Protein AF-A0A7C9RK06-F1 (afdb_monomer)

Nearest PDB structures (foldseek):
  8ed4-assembly2_L  TM=9.521E-01  e=1.286E-02  Pseudorhizobium banfieldiae
  1jdl-assembly1_A  TM=9.698E-01  e=5.158E-02  Rhodospirillum centenum

Mean predicted aligned error: 8.36 Å

Solvent-accessible surface area (backbone atoms only — not comparable to full-atom values): 3729 Å² total; per-residue (Å²): 111,68,70,60,54,52,53,52,52,52,54,57,58,56,66,69,66,71,69,80,87,68,92,72,64,62,70,62,48,58,61,54,42,66,78,45,54,86,36,34,31,67,62,98,83,46,51,69,62,89,32,59,48,62,64,88,83,124

pLDDT: mean 87.16, std 11.34, range [63.44, 98.5]

Structure (mmCIF, N/CA/C/O backbone):
data_AF-A0A7C9RK06-F1
#
_entry.id   AF-A0A7C9RK06-F1
#
loop_
_atom_site.group_PDB
_atom_site.id
_atom_site.type_symbol
_atom_site.label_atom_id
_atom_site.label_alt_id
_atom_site.label_comp_id
_atom_site.label_asym_id
_atom_site.label_entity_id
_atom_site.label_seq_id
_atom_site.pdbx_PDB_ins_code
_atom_site.Cartn_x
_atom_site.Cartn_y
_atom_site.Cartn_z
_atom_site.occupancy
_atom_site.B_iso_or_equiv
_atom_site.auth_seq_id
_atom_site.auth_comp_id
_atom_site.auth_asym_id
_atom_site.auth_atom_id
_atom_site.pdbx_PDB_model_num
ATOM 1 N N . MET A 1 1 ? 31.942 34.096 -14.723 1.00 63.44 1 MET A N 1
ATOM 2 C CA . MET A 1 1 ? 31.630 33.118 -15.793 1.00 63.44 1 MET A CA 1
ATOM 3 C C . MET A 1 1 ? 31.804 31.682 -15.300 1.00 63.44 1 MET A C 1
ATOM 5 O O . MET A 1 1 ? 30.823 30.957 -15.314 1.00 63.44 1 MET A O 1
ATOM 9 N N . ILE A 1 2 ? 32.959 31.320 -14.729 1.00 69.62 2 ILE A N 1
ATOM 10 C CA . ILE A 1 2 ? 33.265 29.973 -14.192 1.00 69.62 2 ILE A CA 1
ATOM 11 C C . ILE A 1 2 ? 32.222 29.449 -13.182 1.00 69.62 2 ILE A C 1
ATOM 13 O O . ILE A 1 2 ? 31.763 28.319 -13.305 1.00 69.62 2 ILE A O 1
ATOM 17 N N . ALA A 1 3 ? 31.773 30.280 -12.235 1.00 71.00 3 ALA A N 1
ATOM 18 C CA . ALA A 1 3 ? 30.784 29.870 -11.228 1.00 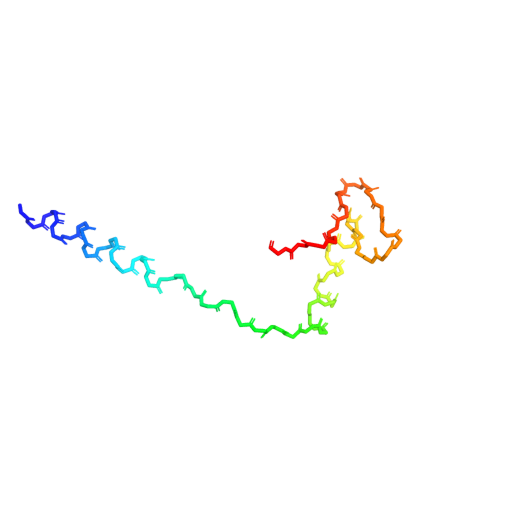71.00 3 ALA A CA 1
ATOM 19 C C . ALA A 1 3 ? 29.403 29.504 -11.818 1.00 71.00 3 ALA A C 1
ATOM 21 O O . ALA A 1 3 ? 28.726 28.617 -11.308 1.00 71.00 3 ALA A O 1
ATOM 22 N N . ARG A 1 4 ? 28.995 30.150 -12.922 1.00 72.00 4 ARG A N 1
ATOM 23 C CA . ARG A 1 4 ? 27.734 29.846 -13.627 1.00 72.00 4 ARG A CA 1
ATOM 24 C C . ARG A 1 4 ? 27.837 28.534 -14.404 1.00 72.00 4 ARG A C 1
ATOM 26 O O . ARG A 1 4 ? 26.892 27.754 -14.410 1.00 72.00 4 ARG A O 1
ATOM 33 N N . SER A 1 5 ? 28.997 28.281 -15.007 1.00 74.38 5 SER A N 1
ATOM 34 C CA . SER A 1 5 ? 29.296 27.033 -15.711 1.00 74.38 5 SER A CA 1
ATOM 35 C C . SER A 1 5 ? 29.356 25.833 -14.758 1.00 74.38 5 SER A C 1
ATOM 37 O O . SER A 1 5 ? 28.831 24.775 -15.091 1.00 74.38 5 SER A O 1
ATOM 39 N N . LEU A 1 6 ? 29.915 26.002 -13.551 1.00 79.19 6 LEU A N 1
ATOM 40 C CA . LEU A 1 6 ? 29.910 24.958 -12.516 1.00 79.19 6 LEU A CA 1
ATOM 41 C C . LEU A 1 6 ? 28.495 24.632 -12.019 1.00 79.19 6 LEU A C 1
ATOM 43 O O . LEU A 1 6 ? 28.149 23.462 -11.881 1.00 79.19 6 LEU A O 1
ATOM 47 N N . ALA A 1 7 ? 27.670 25.653 -11.774 1.00 80.50 7 ALA A N 1
ATOM 48 C CA . ALA A 1 7 ? 26.296 25.457 -11.317 1.00 80.50 7 ALA A CA 1
ATOM 49 C C . ALA A 1 7 ? 25.441 24.713 -12.359 1.00 80.50 7 ALA A C 1
ATOM 51 O O . ALA A 1 7 ? 24.680 23.814 -12.007 1.00 80.50 7 ALA A O 1
ATOM 52 N N . ALA A 1 8 ? 25.609 25.038 -13.645 1.00 81.06 8 ALA A N 1
ATOM 53 C CA . ALA A 1 8 ? 24.929 24.341 -14.735 1.00 81.06 8 ALA A CA 1
ATOM 54 C C . ALA A 1 8 ? 25.382 22.876 -14.866 1.00 81.06 8 ALA A C 1
ATOM 56 O O . ALA A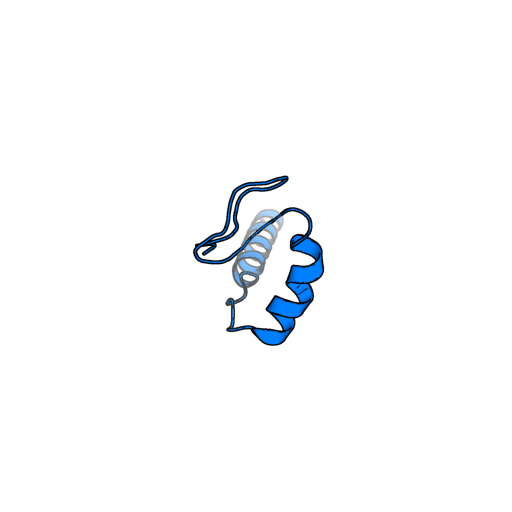 1 8 ? 24.546 21.993 -15.045 1.00 81.06 8 ALA A O 1
ATOM 57 N N . ALA A 1 9 ? 26.683 22.601 -14.722 1.00 82.31 9 ALA A N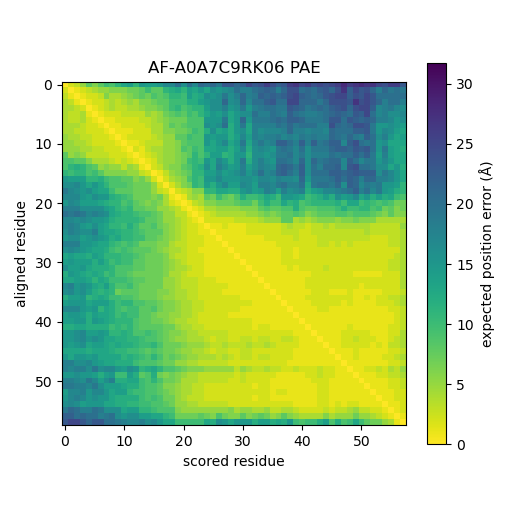 1
ATOM 58 C CA . ALA A 1 9 ? 27.214 21.238 -14.755 1.00 82.31 9 ALA A CA 1
ATOM 59 C C . ALA A 1 9 ? 26.697 20.380 -13.586 1.00 82.31 9 ALA A C 1
ATOM 61 O O . ALA A 1 9 ? 26.347 19.217 -13.780 1.00 82.31 9 ALA A O 1
ATOM 62 N N . LEU A 1 10 ? 26.590 20.959 -12.386 1.00 82.62 10 LEU A N 1
ATOM 63 C CA . LEU A 1 10 ? 26.071 20.263 -11.208 1.00 82.62 10 LEU A CA 1
ATOM 64 C C . LEU A 1 10 ? 24.571 19.952 -11.331 1.00 82.62 10 LEU A C 1
ATOM 66 O O . LEU A 1 10 ? 24.140 18.855 -10.983 1.00 82.62 10 LEU A O 1
ATOM 70 N N . ALA A 1 11 ? 23.785 20.884 -11.876 1.00 79.56 11 ALA A N 1
ATOM 71 C CA . ALA A 1 11 ? 22.363 20.667 -12.137 1.00 79.56 11 ALA A CA 1
ATOM 72 C C . ALA A 1 11 ? 22.127 19.549 -13.169 1.00 79.56 11 ALA A C 1
ATOM 74 O O . ALA A 1 11 ? 21.228 18.727 -12.999 1.00 79.56 11 ALA A O 1
ATOM 75 N N . LEU A 1 12 ? 22.962 19.478 -14.211 1.00 77.06 12 LEU A N 1
ATOM 76 C CA . LEU A 1 12 ? 22.868 18.438 -15.237 1.00 77.06 12 LEU A CA 1
ATOM 77 C C . LEU A 1 12 ? 23.270 17.054 -14.702 1.00 77.06 12 LEU A C 1
ATOM 79 O O . LEU A 1 12 ? 22.629 16.060 -15.029 1.00 77.06 12 LEU A O 1
ATOM 83 N N . ALA A 1 13 ? 24.286 16.992 -13.836 1.00 78.44 13 ALA A N 1
ATOM 84 C CA . ALA A 1 13 ? 24.686 15.757 -13.164 1.00 78.44 13 ALA A CA 1
ATOM 85 C C . ALA A 1 13 ? 23.601 15.236 -12.201 1.00 78.44 13 ALA A C 1
ATOM 87 O O . ALA A 1 13 ? 23.370 14.031 -12.125 1.00 78.44 13 ALA A O 1
ATOM 88 N N . ALA A 1 14 ? 22.896 16.133 -11.504 1.00 74.88 14 ALA A N 1
ATOM 89 C CA . ALA A 1 14 ? 21.805 15.764 -10.602 1.00 74.88 14 ALA A CA 1
ATOM 90 C C . ALA A 1 14 ? 20.580 15.189 -11.340 1.00 74.88 14 ALA A C 1
ATOM 92 O O . ALA A 1 14 ? 19.912 14.300 -10.817 1.00 74.88 14 ALA A O 1
ATOM 93 N N . ALA A 1 15 ? 20.307 15.636 -12.570 1.00 70.88 15 ALA A N 1
ATOM 94 C CA . ALA A 1 15 ? 19.192 15.129 -13.375 1.00 70.88 15 ALA A CA 1
ATOM 95 C C . ALA A 1 15 ? 19.367 13.657 -13.807 1.00 70.88 15 ALA A C 1
ATOM 97 O O . ALA A 1 15 ? 18.379 12.964 -14.033 1.00 70.88 15 ALA A O 1
ATOM 98 N N . GLY A 1 16 ? 20.607 13.158 -13.880 1.00 66.69 16 GLY A N 1
ATOM 99 C CA . GLY A 1 16 ? 20.906 11.754 -14.191 1.00 66.69 16 GLY A CA 1
ATOM 100 C C . GLY A 1 16 ? 20.755 10.788 -13.009 1.00 66.69 16 GLY A C 1
ATOM 101 O O . GLY A 1 16 ? 20.857 9.580 -13.199 1.00 66.69 16 GLY A O 1
ATOM 102 N N . PHE A 1 17 ? 20.520 11.296 -11.793 1.00 65.88 17 PHE A N 1
ATOM 103 C CA . PHE A 1 17 ? 20.407 10.485 -10.573 1.00 65.88 17 PHE A CA 1
ATOM 104 C C . PHE A 1 17 ? 18.999 9.928 -10.320 1.00 65.88 17 PHE A C 1
ATOM 106 O O . PHE A 1 17 ? 18.811 9.143 -9.389 1.00 65.88 17 PHE A O 1
ATOM 113 N N . ALA A 1 18 ? 18.011 10.307 -11.136 1.00 69.50 18 ALA A N 1
ATOM 114 C CA . ALA A 1 18 ? 16.696 9.679 -11.129 1.00 69.50 18 ALA A CA 1
ATOM 115 C C . ALA A 1 18 ? 16.814 8.271 -11.737 1.00 69.50 18 ALA A C 1
ATOM 117 O O . ALA A 1 18 ? 16.622 8.065 -12.934 1.00 69.50 18 ALA A O 1
ATOM 118 N N . GLY A 1 19 ? 17.217 7.305 -10.909 1.00 70.75 19 GLY A N 1
ATOM 119 C CA . GLY A 1 19 ? 17.310 5.905 -11.303 1.00 70.75 19 GLY A CA 1
ATOM 120 C C . GLY A 1 19 ? 15.953 5.368 -11.755 1.00 70.75 19 GLY A C 1
ATOM 121 O O . GLY A 1 19 ? 14.910 5.736 -11.212 1.00 70.75 19 GLY A O 1
ATOM 122 N N . THR A 1 20 ? 15.957 4.478 -12.745 1.00 75.62 20 THR A N 1
ATOM 123 C CA . THR A 1 20 ? 14.748 3.750 -13.125 1.00 75.62 20 THR A CA 1
ATOM 124 C C . THR A 1 20 ? 14.350 2.811 -11.986 1.00 75.62 20 THR A C 1
ATOM 126 O O . THR A 1 20 ? 15.161 2.020 -11.493 1.00 75.62 20 THR A O 1
ATOM 129 N N . ALA A 1 21 ? 13.093 2.894 -11.547 1.00 77.31 21 ALA A N 1
ATOM 130 C CA . ALA A 1 21 ? 12.533 1.888 -10.659 1.00 77.31 21 ALA A CA 1
ATOM 131 C C . ALA A 1 21 ? 12.417 0.582 -11.455 1.00 77.31 21 ALA A C 1
ATOM 133 O O . ALA A 1 21 ? 11.660 0.492 -12.420 1.00 77.31 21 ALA A O 1
ATOM 134 N N . ASN A 1 22 ? 13.223 -0.408 -11.087 1.00 83.19 22 ASN A N 1
ATOM 135 C CA . ASN A 1 22 ? 13.149 -1.744 -11.662 1.00 83.19 22 ASN A CA 1
ATOM 136 C C . ASN A 1 22 ? 12.199 -2.600 -10.821 1.00 83.19 22 ASN A C 1
ATOM 138 O O . ASN A 1 22 ? 11.991 -2.323 -9.637 1.00 83.19 22 ASN A O 1
ATOM 142 N N . ALA A 1 23 ? 11.649 -3.659 -11.416 1.00 85.81 23 ALA A N 1
ATOM 143 C CA . ALA A 1 23 ? 10.902 -4.649 -10.652 1.00 85.81 23 ALA A CA 1
A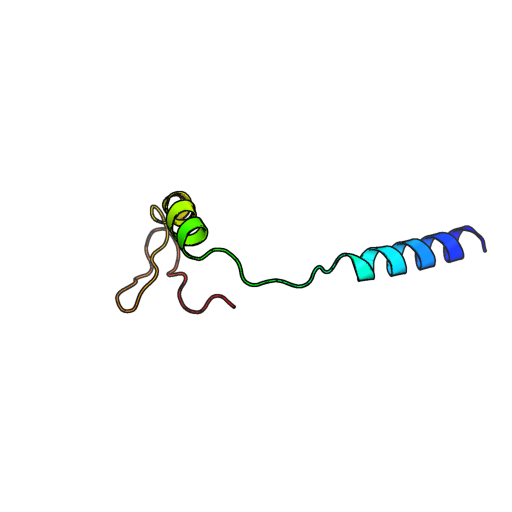TOM 144 C C . ALA A 1 23 ? 11.784 -5.205 -9.517 1.00 85.81 23 ALA A C 1
ATOM 146 O O . ALA A 1 23 ? 12.942 -5.570 -9.729 1.00 85.81 23 ALA A O 1
ATOM 147 N N . GLN A 1 24 ? 11.237 -5.223 -8.304 1.00 88.25 24 GLN A N 1
ATOM 148 C CA . GLN A 1 24 ? 11.902 -5.722 -7.101 1.00 88.25 24 GLN A CA 1
ATOM 149 C C . GLN A 1 24 ? 11.363 -7.107 -6.723 1.00 88.25 24 GLN A C 1
ATOM 151 O O . GLN A 1 24 ? 10.318 -7.541 -7.207 1.00 88.25 24 GLN A O 1
ATOM 156 N N . ASP A 1 25 ? 12.081 -7.795 -5.836 1.00 94.81 25 ASP A N 1
ATOM 157 C CA . ASP A 1 25 ? 11.666 -9.087 -5.292 1.00 94.81 25 ASP A CA 1
ATOM 158 C C . ASP A 1 25 ? 10.457 -8.920 -4.356 1.00 94.81 25 ASP A C 1
ATOM 160 O O . ASP A 1 25 ? 10.548 -8.334 -3.272 1.00 94.81 25 ASP A O 1
ATOM 164 N N . VAL A 1 26 ? 9.322 -9.470 -4.783 1.00 92.88 26 VAL A N 1
ATOM 165 C CA . VAL A 1 26 ? 8.056 -9.422 -4.045 1.00 92.88 26 VAL A CA 1
ATOM 166 C C . VAL A 1 26 ? 8.152 -10.153 -2.705 1.00 92.88 26 VAL A C 1
ATOM 168 O O . VAL A 1 26 ? 7.660 -9.636 -1.704 1.00 92.88 26 VAL A O 1
ATOM 171 N N . ALA A 1 27 ? 8.830 -11.302 -2.639 1.00 95.25 27 ALA A N 1
ATOM 172 C CA . ALA A 1 27 ? 8.957 -12.074 -1.403 1.00 95.25 27 ALA A CA 1
ATOM 173 C C . ALA A 1 27 ? 9.832 -11.337 -0.375 1.00 95.25 27 ALA A C 1
ATOM 175 O O . ALA A 1 27 ? 9.522 -11.293 0.822 1.00 95.25 27 ALA A O 1
ATOM 176 N N . ALA A 1 28 ? 10.906 -10.688 -0.835 1.00 96.00 28 ALA A N 1
ATOM 177 C CA . ALA A 1 28 ? 11.712 -9.811 0.013 1.00 96.00 28 ALA A CA 1
ATOM 178 C C . ALA A 1 28 ? 10.918 -8.577 0.492 1.00 96.00 28 ALA A C 1
ATOM 180 O O . ALA A 1 28 ? 11.077 -8.145 1.643 1.00 96.00 28 ALA A O 1
ATOM 181 N N . GLY A 1 29 ? 10.044 -8.035 -0.362 1.00 94.12 29 GLY A N 1
ATOM 182 C CA . GLY A 1 29 ? 9.113 -6.955 -0.034 1.00 94.12 29 GLY A CA 1
ATOM 183 C C . GLY A 1 29 ? 8.120 -7.349 1.060 1.00 94.12 29 GLY A C 1
ATOM 184 O O . GLY A 1 29 ? 8.023 -6.657 2.075 1.00 94.12 29 GLY A O 1
ATOM 185 N N . GLU A 1 30 ? 7.468 -8.505 0.920 1.00 95.19 30 GLU A N 1
ATOM 186 C CA . GLU A 1 30 ? 6.548 -9.061 1.921 1.00 95.19 30 GLU A CA 1
ATOM 187 C C . GLU A 1 30 ? 7.247 -9.248 3.276 1.00 95.19 30 GLU A C 1
ATOM 189 O O . GLU A 1 30 ? 6.760 -8.795 4.315 1.00 95.19 30 GLU A O 1
ATOM 194 N N . LYS A 1 31 ? 8.464 -9.811 3.278 1.00 97.19 31 LYS A N 1
ATOM 195 C CA . LYS A 1 31 ? 9.261 -9.941 4.505 1.00 97.19 31 LYS A C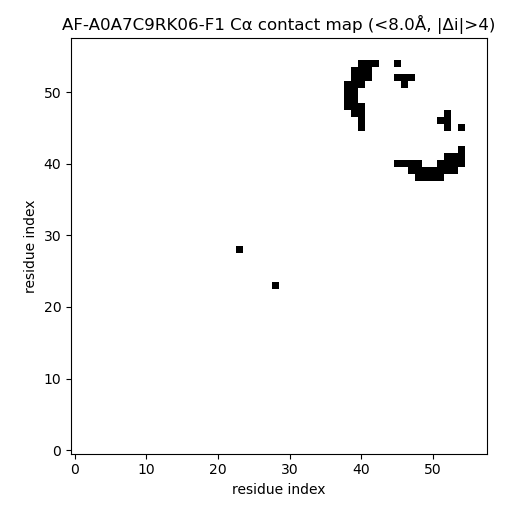A 1
ATOM 196 C C . LYS A 1 31 ? 9.572 -8.584 5.135 1.00 97.19 31 LYS A C 1
ATOM 198 O O . LYS A 1 31 ? 9.532 -8.456 6.361 1.00 97.19 31 LYS A O 1
ATOM 203 N N . SER A 1 32 ? 9.898 -7.583 4.324 1.00 97.00 32 SER A N 1
ATOM 204 C CA . SER A 1 32 ? 10.210 -6.230 4.796 1.00 97.00 32 SER A CA 1
ATOM 205 C C . SER A 1 32 ? 8.984 -5.521 5.372 1.00 97.00 32 SER A C 1
ATOM 207 O O . SER A 1 32 ? 9.115 -4.805 6.369 1.00 97.00 32 SER A O 1
ATOM 209 N N . PHE A 1 33 ? 7.792 -5.790 4.831 1.00 96.75 33 PHE A N 1
ATOM 210 C CA . PHE A 1 33 ? 6.525 -5.249 5.321 1.00 96.75 33 PHE A CA 1
ATOM 211 C C . PHE A 1 33 ? 6.223 -5.642 6.775 1.00 96.75 33 PHE A C 1
ATOM 213 O O . PHE A 1 33 ? 5.478 -4.941 7.458 1.00 96.75 33 PHE A O 1
ATOM 220 N N . ASN A 1 34 ? 6.877 -6.670 7.328 1.00 97.31 34 ASN A N 1
ATOM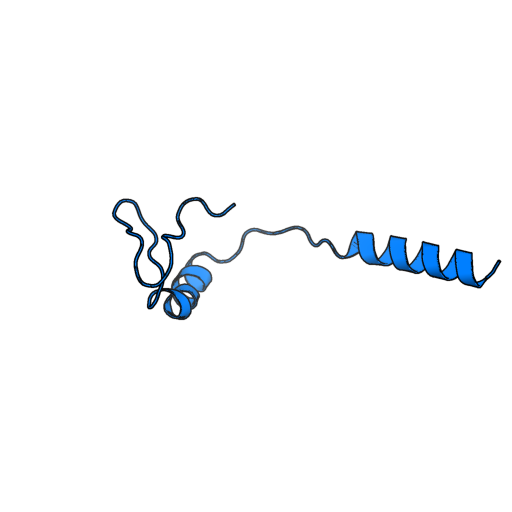 221 C CA . ASN A 1 34 ? 6.782 -6.991 8.757 1.00 97.31 34 ASN A CA 1
ATOM 222 C C . ASN A 1 34 ? 7.165 -5.832 9.690 1.00 97.31 34 ASN A C 1
ATOM 224 O O . ASN A 1 34 ? 6.710 -5.800 10.832 1.00 97.31 34 ASN A O 1
ATOM 228 N N . LYS A 1 35 ? 7.979 -4.881 9.217 1.00 97.69 35 LYS A N 1
ATOM 229 C CA . LYS A 1 35 ? 8.315 -3.648 9.945 1.00 97.69 35 LYS A CA 1
ATOM 230 C C . LYS A 1 35 ? 7.168 -2.629 9.930 1.00 97.69 35 LYS A C 1
ATOM 232 O O . LYS A 1 35 ? 7.070 -1.808 10.832 1.00 97.69 35 LYS A O 1
ATOM 237 N N . CYS A 1 36 ? 6.308 -2.693 8.918 1.00 97.88 36 CYS A N 1
ATOM 238 C CA . CYS A 1 36 ? 5.217 -1.753 8.662 1.00 97.88 36 CYS A CA 1
ATOM 239 C C . CYS A 1 36 ? 3.871 -2.269 9.187 1.00 97.88 36 CYS A C 1
ATOM 241 O O . CYS A 1 36 ? 3.017 -1.473 9.576 1.00 97.88 36 CYS A O 1
ATOM 243 N N . ARG A 1 37 ? 3.691 -3.598 9.237 1.00 96.75 37 ARG A N 1
ATOM 244 C CA . ARG A 1 37 ? 2.421 -4.265 9.576 1.00 96.75 37 ARG A CA 1
ATOM 245 C C . ARG A 1 37 ? 1.875 -3.944 10.968 1.00 96.75 37 ARG A C 1
ATOM 247 O O . ARG A 1 37 ? 0.728 -4.249 11.262 1.00 96.75 37 ARG A O 1
ATOM 254 N N . ALA A 1 38 ? 2.706 -3.381 11.845 1.00 97.56 38 ALA A N 1
ATOM 255 C CA . ALA A 1 38 ? 2.270 -2.911 13.155 1.00 97.56 38 ALA A CA 1
ATOM 256 C C . ALA A 1 38 ? 1.344 -1.688 13.050 1.00 97.56 38 ALA A C 1
ATOM 258 O O . ALA A 1 38 ? 0.483 -1.504 13.905 1.00 97.56 38 ALA A O 1
ATOM 259 N N . CYS A 1 39 ? 1.515 -0.871 12.006 1.00 98.50 39 CYS A N 1
ATOM 260 C CA . CYS A 1 39 ? 0.749 0.357 11.809 1.00 98.50 39 CYS A CA 1
ATOM 261 C C . CYS A 1 39 ? -0.168 0.302 10.587 1.00 98.50 39 CYS A C 1
ATOM 263 O O . CYS A 1 39 ? -1.208 0.957 10.575 1.00 98.50 39 CYS A O 1
ATOM 265 N N . HIS A 1 40 ? 0.220 -0.460 9.567 1.00 98.44 40 HIS A N 1
ATOM 266 C CA . HIS A 1 40 ? -0.401 -0.435 8.250 1.00 98.44 40 HIS A CA 1
ATOM 267 C C . HIS A 1 40 ? -0.952 -1.796 7.841 1.00 98.44 40 HIS A C 1
ATOM 269 O O . HIS A 1 40 ? -0.412 -2.840 8.206 1.00 98.44 40 HIS A O 1
ATOM 275 N N . GLN A 1 41 ? -1.998 -1.763 7.018 1.00 97.94 41 GLN A N 1
ATOM 276 C CA . GLN A 1 41 ? -2.627 -2.938 6.420 1.00 97.94 41 GLN A CA 1
ATOM 277 C C . GLN A 1 41 ? -2.617 -2.827 4.890 1.00 97.94 41 GLN A C 1
ATOM 279 O O . GLN A 1 41 ? -2.650 -1.722 4.348 1.00 97.94 41 GLN A O 1
ATOM 284 N N . VAL A 1 42 ? -2.568 -3.977 4.216 1.00 96.31 42 VAL A N 1
ATOM 285 C CA . VAL A 1 42 ? -2.642 -4.138 2.753 1.00 96.31 42 VAL A CA 1
ATOM 286 C C . VAL A 1 42 ? -3.547 -5.338 2.465 1.00 96.31 42 VAL A C 1
ATOM 288 O O . VAL A 1 42 ? -3.520 -6.315 3.215 1.00 96.31 42 VAL A O 1
ATOM 291 N N . GLY A 1 43 ? -4.350 -5.263 1.405 1.00 96.00 43 GLY A N 1
ATOM 292 C CA . GLY A 1 43 ? -5.295 -6.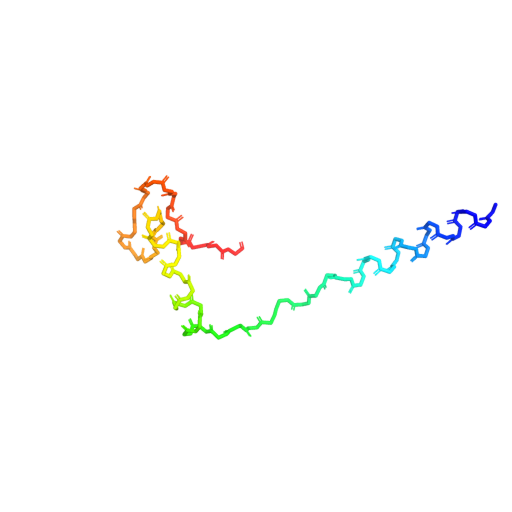300 0.985 1.00 96.00 43 GLY A CA 1
ATOM 293 C C . GLY A 1 43 ? -6.738 -5.800 0.909 1.00 96.00 43 GLY A C 1
ATOM 294 O O . GLY A 1 43 ? -7.064 -4.726 1.403 1.00 96.00 43 GLY A O 1
ATOM 295 N N . GLU A 1 44 ? -7.617 -6.598 0.305 1.00 97.19 44 GLU A N 1
ATOM 296 C CA . GLU A 1 44 ? -9.013 -6.223 0.004 1.00 97.19 44 GLU A CA 1
ATOM 297 C C . GLU A 1 44 ? -9.838 -5.844 1.241 1.00 97.19 44 GLU A C 1
ATOM 299 O O . GLU A 1 44 ? -10.774 -5.053 1.159 1.00 97.19 44 GLU A O 1
ATOM 304 N N . THR A 1 45 ? -9.490 -6.401 2.401 1.00 96.50 45 THR A N 1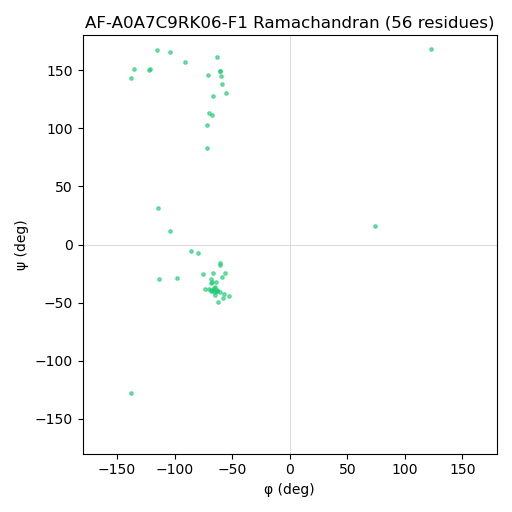
ATOM 305 C CA . THR A 1 45 ? -10.176 -6.145 3.672 1.00 96.50 45 THR A CA 1
ATOM 306 C C . THR A 1 45 ? -9.392 -5.210 4.593 1.00 96.50 45 THR A C 1
ATOM 308 O O . THR A 1 45 ? -9.697 -5.144 5.789 1.00 96.50 45 THR A O 1
ATOM 311 N N . ALA A 1 46 ? -8.345 -4.549 4.086 1.00 97.50 46 ALA A N 1
ATOM 312 C CA . ALA A 1 46 ? -7.532 -3.629 4.866 1.00 97.50 46 ALA A CA 1
ATOM 313 C C . ALA A 1 46 ? -8.378 -2.468 5.401 1.00 97.50 46 ALA A C 1
ATOM 315 O O . ALA A 1 46 ? -9.391 -2.062 4.833 1.00 97.50 46 ALA A O 1
ATOM 316 N N . LYS A 1 47 ? -7.976 -1.957 6.563 1.00 97.00 47 LYS A N 1
ATOM 317 C CA . LYS A 1 47 ? -8.625 -0.819 7.211 1.00 97.00 47 LYS A CA 1
ATOM 318 C C . LYS A 1 47 ? -7.560 0.143 7.702 1.00 97.00 47 LYS A C 1
ATOM 320 O O . LYS A 1 47 ? -6.475 -0.277 8.112 1.00 97.00 47 LYS A O 1
ATOM 325 N N . ASN A 1 48 ? -7.906 1.421 7.750 1.00 97.50 48 ASN A N 1
ATOM 326 C CA . ASN A 1 48 ? -7.107 2.397 8.480 1.00 97.50 48 ASN A CA 1
ATOM 327 C C . ASN A 1 48 ? -7.021 1.986 9.962 1.00 97.50 48 ASN A C 1
ATOM 329 O O . ASN A 1 48 ? -8.004 1.527 10.547 1.00 97.50 48 ASN A O 1
ATOM 333 N N . SER A 1 49 ? -5.837 2.120 10.551 1.00 94.44 49 SER A N 1
ATOM 334 C CA . SER A 1 49 ? -5.541 1.785 11.946 1.00 94.44 49 SER A CA 1
ATOM 335 C C . SER A 1 49 ? -4.661 2.888 12.550 1.00 94.44 49 SER A C 1
ATOM 337 O O . SER A 1 49 ? -5.017 4.059 12.445 1.00 94.44 49 SER A O 1
ATOM 339 N N . VAL A 1 50 ? -3.517 2.547 13.159 1.00 98.12 50 VAL A N 1
ATOM 340 C CA . VAL A 1 50 ? -2.500 3.528 13.582 1.00 98.12 50 VAL A CA 1
ATOM 341 C C . VAL A 1 50 ? -2.033 4.361 12.385 1.00 98.12 50 VAL A C 1
ATOM 343 O O . VAL A 1 50 ? -1.893 5.575 12.496 1.00 98.12 50 VAL A O 1
ATOM 346 N N . GLY A 1 51 ? -1.819 3.712 11.239 1.00 97.38 51 GLY A N 1
ATOM 347 C CA . GLY A 1 51 ? -1.615 4.352 9.946 1.00 97.38 51 GLY A CA 1
ATOM 348 C C . GLY A 1 51 ? -2.738 4.013 8.960 1.00 97.38 51 GLY A C 1
ATOM 349 O O . GLY A 1 51 ? -3.535 3.101 9.208 1.00 97.38 51 GLY A O 1
ATOM 350 N N . PRO A 1 52 ? -2.823 4.733 7.830 1.00 97.81 52 PRO A N 1
ATOM 351 C CA . PRO A 1 52 ? -3.756 4.391 6.764 1.00 97.81 52 PRO A CA 1
ATOM 352 C C . PRO A 1 52 ? -3.437 3.020 6.153 1.00 97.81 52 PRO A C 1
ATOM 354 O O . PRO A 1 52 ? -2.316 2.511 6.280 1.00 97.81 52 PRO A O 1
ATOM 357 N N . GLU A 1 53 ? -4.414 2.431 5.465 1.00 98.12 53 GLU A N 1
ATOM 358 C CA . GLU A 1 53 ? -4.128 1.329 4.549 1.00 98.12 53 GLU A CA 1
ATOM 359 C C . GLU A 1 53 ? -3.173 1.773 3.430 1.00 98.12 53 GLU A C 1
ATOM 361 O O . GLU A 1 53 ? -3.147 2.940 3.040 1.00 98.12 53 GLU A O 1
ATOM 366 N N . LEU A 1 54 ? -2.365 0.835 2.935 1.00 97.25 54 LEU A N 1
ATOM 367 C CA . LEU A 1 54 ? -1.348 1.082 1.907 1.00 97.25 54 LEU A CA 1
ATOM 368 C C . LEU A 1 54 ? -1.671 0.350 0.596 1.00 97.25 54 LEU A C 1
ATOM 370 O O . LEU A 1 54 ? -0.776 -0.078 -0.134 1.00 97.25 54 LEU A O 1
ATOM 374 N N . ASN A 1 55 ? -2.960 0.185 0.306 1.00 96.31 55 ASN A N 1
ATOM 375 C CA . ASN A 1 55 ? -3.425 -0.273 -0.996 1.00 96.31 55 ASN A CA 1
ATOM 376 C C . ASN A 1 55 ? -3.219 0.832 -2.040 1.00 96.31 55 ASN A C 1
ATOM 378 O O . ASN A 1 55 ? -3.351 2.015 -1.737 1.00 96.31 55 ASN A O 1
ATOM 382 N N . GLY A 1 56 ? -2.917 0.456 -3.283 1.00 89.12 56 GLY A N 1
ATOM 383 C CA . GLY A 1 56 ? -2.892 1.425 -4.379 1.00 89.12 56 GLY A CA 1
ATOM 384 C C . GLY A 1 56 ? -1.698 2.390 -4.393 1.00 89.12 56 GLY A C 1
ATOM 385 O O . GLY A 1 56 ? -1.780 3.419 -5.056 1.00 89.12 56 GLY A O 1
ATOM 386 N N . LEU A 1 57 ? -0.623 2.112 -3.642 1.00 82.31 57 LEU A N 1
ATOM 387 C CA . LEU A 1 57 ? 0.568 2.965 -3.631 1.00 82.31 57 LEU A CA 1
ATOM 388 C C . LEU A 1 57 ? 1.351 2.832 -4.942 1.00 82.31 57 LEU A C 1
ATOM 390 O O . LEU A 1 57 ? 2.090 1.860 -5.114 1.00 82.31 57 LEU A O 1
ATOM 394 N N 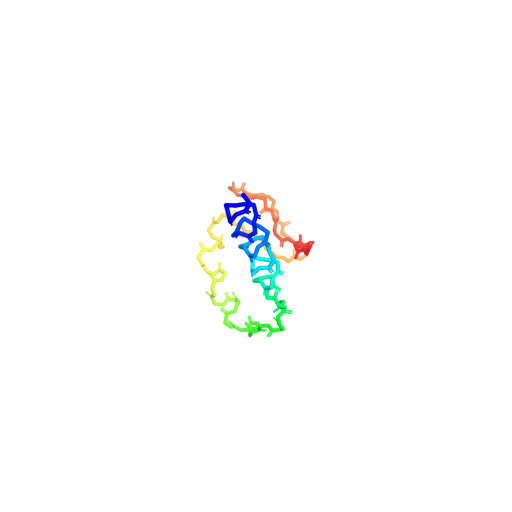. PHE A 1 58 ? 1.214 3.818 -5.829 1.00 65.38 58 PHE A N 1
ATOM 395 C CA . PHE A 1 58 ? 2.001 3.966 -7.056 1.00 65.38 58 PHE A CA 1
ATOM 396 C C . PHE A 1 58 ? 2.156 5.447 -7.411 1.00 65.38 58 PHE A C 1
ATOM 398 O O . PHE A 1 58 ? 1.131 6.166 -7.375 1.00 65.38 58 PHE A O 1
#

InterPro domains:
  IPR009056 Cytochrome c-like domain [PS51007] (24-58)
  IPR036909 Cytochrome c-like domain superfamily [G3DSA:1.10.760.10] (3-58)
  IPR036909 Cytochrome c-like domain superfamily [SSF46626] (2-57)

Secondary structure (DSSP, 8-state):
-HHHHHHHHHHHHHHTT----PPP-HHHHHHHHTTTTTT---STT---SSS---TT--

Foldseek 3Di:
DVVVVVVVVVVVVVVVPPDDDDDDDVVVVVVVCVVVVVQEDEDPPTQHDNHGHPYPPD

Sequence (58 aa):
MIARSLAAALALAAAGFAGTANAQDVAAGEKSFNKCRACHQVGETAKNSVGPELNGLF

Radius of gyration: 19.83 Å; Cα contacts (8 Å, |Δi|>4): 29; chains: 1; bounding box: 43×45×29 Å

Organism: NCBI:txid2712852